Protein AF-A0AAJ8WJN7-F1 (afdb_monomer_lite)

Foldseek 3Di:
DVLVVCVVVVVNVVSVLLVQLLVQCVVQLADDPVVVVVDPPHHHDDPVVSVVSSVVRD

Sequence (58 aa):
MLKMLLRHMQWFEAADLIVKGMEGAIAAKTVTYDFERLMDGAKLLKCSEFGDAIIANM

InterPro domains:
  IPR004439 Isocitrate dehydrogenase NADP-dependent, dimeric, prokaryotic [PTHR43504] (3-58)
  IPR024084 Isopropylmalate dehydrogenase-like domain [PF00180] (4-54)

Secondary structure (DSSP, 8-state):
-HHHHHHHTT-HHHHHHHHHHHHHHHHTTEE-HHHHTTSTT-EE--HHHHHHHHHHT-

Organism: NCBI:txid904139

pLDDT: mean 86.93, std 5.01, range [62.28, 91.75]

Structure (mmCIF, N/CA/C/O backbone):
data_AF-A0AAJ8WJN7-F1
#
_entry.id   AF-A0AAJ8WJN7-F1
#
loop_
_atom_site.group_PDB
_atom_site.id
_atom_site.type_symbol
_atom_site.label_atom_id
_atom_site.label_alt_id
_atom_site.label_c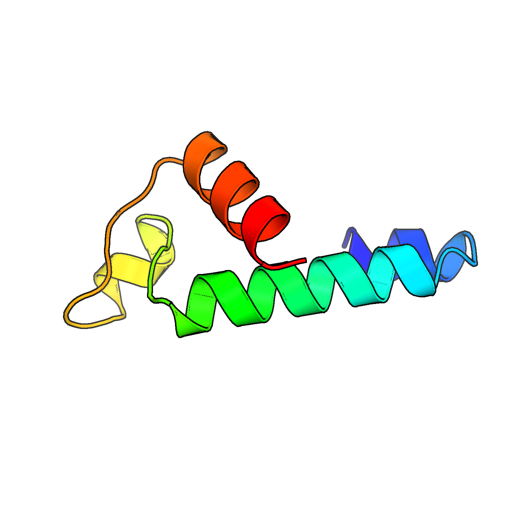omp_id
_atom_site.label_asym_id
_atom_site.label_entity_id
_atom_site.label_seq_id
_atom_site.pdbx_PDB_ins_code
_atom_site.Cartn_x
_atom_site.Cartn_y
_atom_site.Cartn_z
_atom_site.occupancy
_atom_site.B_iso_or_equiv
_atom_site.auth_seq_id
_atom_site.auth_comp_id
_atom_site.auth_asym_id
_atom_site.auth_atom_id
_atom_site.pdbx_PDB_model_num
ATOM 1 N N . MET A 1 1 ? -1.550 6.723 -11.920 1.00 62.28 1 MET A N 1
ATOM 2 C CA . MET A 1 1 ? -0.708 7.449 -12.901 1.00 62.28 1 MET A CA 1
ATOM 3 C C . MET A 1 1 ? 0.734 6.926 -12.940 1.00 62.28 1 MET A C 1
ATOM 5 O O . MET A 1 1 ? 1.207 6.625 -14.025 1.00 62.28 1 MET A O 1
ATOM 9 N N . LEU A 1 2 ? 1.396 6.710 -11.791 1.00 75.94 2 LEU A N 1
ATOM 10 C CA . LEU A 1 2 ? 2.790 6.228 -11.712 1.00 75.94 2 LEU A CA 1
ATOM 11 C C . LEU A 1 2 ? 3.059 4.895 -12.448 1.00 75.94 2 LEU A C 1
ATOM 13 O O . LEU A 1 2 ? 3.974 4.824 -13.259 1.00 75.94 2 LEU A O 1
ATOM 17 N N . LYS A 1 3 ? 2.212 3.870 -12.253 1.00 72.81 3 LYS A N 1
ATOM 18 C CA . LYS A 1 3 ? 2.294 2.580 -12.976 1.00 72.81 3 LYS A CA 1
ATOM 19 C C . LYS A 1 3 ? 2.301 2.749 -14.501 1.00 72.81 3 LYS A C 1
ATOM 21 O O . LYS A 1 3 ? 3.083 2.109 -15.194 1.00 72.81 3 LYS A O 1
ATOM 26 N N . MET A 1 4 ? 1.413 3.596 -15.028 1.00 78.38 4 MET A N 1
ATOM 27 C CA . MET A 1 4 ? 1.295 3.823 -16.473 1.00 78.38 4 MET A CA 1
ATOM 28 C C . MET A 1 4 ? 2.492 4.601 -17.027 1.00 78.38 4 MET A C 1
ATOM 30 O O . MET A 1 4 ? 2.946 4.291 -18.122 1.00 78.38 4 MET A O 1
ATOM 34 N N . LEU A 1 5 ? 3.048 5.538 -16.251 1.00 85.81 5 LEU A N 1
ATOM 35 C CA . LEU A 1 5 ? 4.266 6.265 -16.612 1.00 85.81 5 LEU A CA 1
ATOM 36 C C . LEU A 1 5 ? 5.493 5.341 -16.655 1.00 85.81 5 LEU A C 1
ATOM 38 O O . LEU A 1 5 ? 6.231 5.360 -17.634 1.00 85.81 5 LEU A O 1
ATOM 42 N N . LEU A 1 6 ? 5.669 4.473 -15.653 1.00 81.00 6 LEU A N 1
ATOM 43 C CA . LEU A 1 6 ? 6.764 3.494 -15.629 1.00 81.00 6 LEU A CA 1
ATOM 44 C C . LEU A 1 6 ? 6.686 2.518 -16.807 1.00 81.00 6 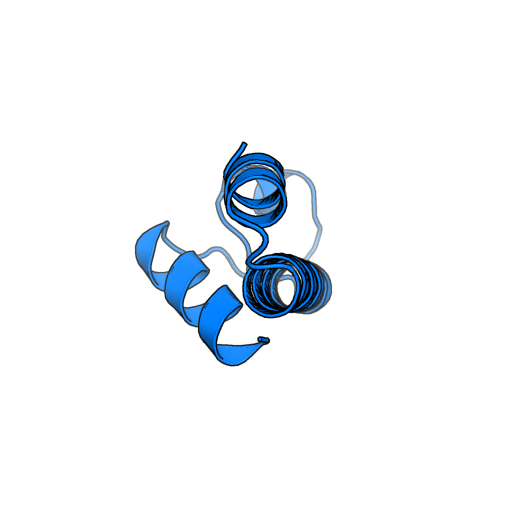LEU A C 1
ATOM 46 O O . LEU A 1 6 ? 7.686 2.280 -17.477 1.00 81.00 6 LEU A O 1
ATOM 50 N N . ARG A 1 7 ? 5.485 2.029 -17.136 1.00 80.00 7 ARG A N 1
ATOM 51 C CA . ARG A 1 7 ? 5.281 1.190 -18.327 1.00 80.00 7 ARG A CA 1
ATOM 52 C C . ARG A 1 7 ? 5.549 1.937 -19.634 1.00 80.00 7 ARG A C 1
ATOM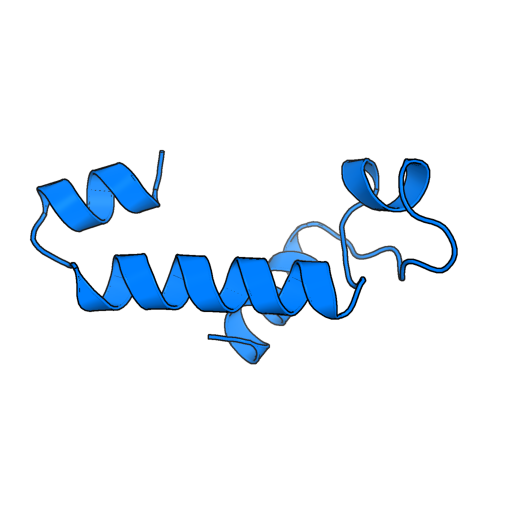 54 O O . ARG A 1 7 ? 6.065 1.333 -20.568 1.00 80.00 7 ARG A O 1
ATOM 61 N N . HIS A 1 8 ? 5.239 3.232 -19.704 1.00 83.50 8 HIS A N 1
ATOM 62 C CA . HIS A 1 8 ? 5.554 4.058 -20.872 1.00 83.50 8 HIS A CA 1
ATOM 63 C C . HIS A 1 8 ? 7.068 4.258 -21.053 1.00 83.50 8 HIS A C 1
ATOM 65 O O . HIS A 1 8 ? 7.553 4.220 -22.177 1.00 83.50 8 HIS A O 1
ATOM 71 N N . MET A 1 9 ? 7.825 4.366 -19.956 1.00 87.38 9 MET A N 1
ATOM 72 C CA . MET A 1 9 ? 9.299 4.383 -19.962 1.00 87.38 9 MET A CA 1
ATOM 73 C C . MET A 1 9 ? 9.930 2.988 -20.137 1.00 87.38 9 MET A C 1
ATOM 75 O O . MET A 1 9 ? 11.139 2.839 -19.989 1.00 87.38 9 MET A O 1
ATOM 79 N N . GLN A 1 10 ? 9.124 1.961 -20.430 1.00 88.56 10 GLN A N 1
ATOM 80 C CA . GLN A 1 10 ? 9.532 0.554 -20.531 1.00 88.56 10 GLN A CA 1
ATOM 81 C C . GLN A 1 10 ? 10.123 -0.045 -19.239 1.00 88.56 10 GLN A C 1
ATOM 83 O O . GLN A 1 10 ? 10.766 -1.091 -19.272 1.00 88.56 10 GLN A O 1
ATOM 88 N N . TRP A 1 11 ? 9.865 0.562 -18.079 1.00 90.44 11 TRP A N 1
ATOM 89 C CA . TRP A 1 11 ? 10.263 0.052 -16.761 1.00 90.44 11 TRP A CA 1
ATOM 90 C C . TRP A 1 11 ? 9.165 -0.840 -16.179 1.00 90.44 11 TRP A C 1
ATOM 92 O O . TRP A 1 11 ? 8.493 -0.500 -15.201 1.00 90.44 11 TRP A O 1
ATOM 102 N N . PHE A 1 12 ? 8.942 -1.981 -16.831 1.00 87.25 12 PHE A N 1
ATOM 103 C CA . PHE A 1 12 ? 7.863 -2.906 -16.481 1.00 87.25 12 PHE A CA 1
ATOM 104 C C . PHE A 1 12 ? 8.051 -3.528 -15.095 1.00 87.25 12 PHE A C 1
ATOM 106 O O . PHE A 1 12 ? 7.101 -3.564 -14.319 1.00 87.25 12 PHE A O 1
ATOM 113 N N . GLU A 1 13 ? 9.277 -3.923 -14.749 1.00 86.69 13 GLU A N 1
ATOM 114 C CA . GLU A 1 13 ? 9.586 -4.574 -13.469 1.00 86.69 13 GLU A CA 1
ATOM 115 C C . GLU A 1 13 ? 9.322 -3.635 -12.287 1.00 86.69 13 GLU A C 1
ATOM 117 O O . GLU A 1 13 ? 8.666 -4.015 -11.321 1.00 86.69 13 GLU A O 1
ATOM 122 N N . ALA A 1 14 ? 9.735 -2.368 -12.395 1.00 87.00 14 ALA A N 1
ATOM 123 C CA . ALA A 1 14 ? 9.446 -1.357 -11.381 1.00 87.00 14 ALA A CA 1
ATOM 124 C C . ALA A 1 14 ? 7.938 -1.083 -11.253 1.00 87.00 14 ALA A C 1
ATOM 126 O O . ALA A 1 14 ? 7.422 -0.907 -10.149 1.00 87.00 14 ALA A O 1
ATOM 127 N N . ALA A 1 15 ? 7.212 -1.059 -12.376 1.00 85.75 15 ALA A N 1
ATOM 128 C CA . ALA A 1 15 ? 5.764 -0.876 -12.359 1.00 85.75 15 ALA A CA 1
ATOM 129 C C . ALA A 1 15 ? 5.048 -2.035 -11.650 1.00 85.75 15 ALA A C 1
ATOM 131 O O . ALA A 1 15 ? 4.069 -1.795 -10.941 1.00 85.75 15 ALA A O 1
ATOM 132 N N . ASP A 1 16 ? 5.529 -3.263 -11.836 1.00 88.56 16 ASP A N 1
ATOM 133 C CA . ASP A 1 16 ? 4.946 -4.457 -11.229 1.00 88.56 16 ASP A CA 1
ATOM 134 C C . ASP A 1 16 ? 5.306 -4.569 -9.737 1.00 88.56 16 ASP A C 1
ATOM 136 O O . ASP A 1 16 ? 4.428 -4.888 -8.934 1.00 88.56 16 ASP A O 1
ATOM 140 N N . LEU A 1 17 ? 6.522 -4.180 -9.333 1.00 90.44 17 LEU A N 1
ATOM 141 C CA . LEU A 1 17 ? 6.914 -4.085 -7.917 1.00 90.44 17 LEU A CA 1
ATOM 142 C C . LEU A 1 17 ? 6.045 -3.091 -7.135 1.00 90.44 17 LEU A C 1
ATOM 144 O O . LEU A 1 17 ? 5.577 -3.405 -6.044 1.00 90.44 17 LEU A O 1
ATOM 148 N N . ILE A 1 18 ? 5.756 -1.915 -7.702 1.00 88.50 18 ILE A N 1
ATOM 149 C CA . ILE A 1 18 ? 4.879 -0.932 -7.043 1.00 88.50 18 ILE A CA 1
ATOM 150 C C . ILE A 1 18 ? 3.453 -1.470 -6.883 1.00 88.50 18 ILE A C 1
ATOM 152 O O . ILE A 1 18 ? 2.806 -1.212 -5.868 1.00 88.50 18 ILE A O 1
ATOM 156 N N . VAL A 1 19 ? 2.947 -2.209 -7.874 1.00 89.69 19 VAL A N 1
ATOM 157 C CA . VAL A 1 19 ? 1.617 -2.831 -7.790 1.00 89.69 19 VAL A CA 1
ATOM 158 C C . VAL A 1 19 ? 1.594 -3.868 -6.678 1.00 89.69 19 VAL A C 1
ATOM 160 O O . VAL A 1 19 ? 0.712 -3.808 -5.826 1.00 89.69 19 VAL A O 1
ATOM 163 N N . LYS A 1 20 ? 2.595 -4.748 -6.644 1.00 91.56 20 LYS A N 1
ATOM 164 C CA . LYS A 1 20 ? 2.722 -5.787 -5.624 1.00 91.56 20 LYS A CA 1
ATOM 165 C C . LYS A 1 20 ? 2.843 -5.199 -4.215 1.00 91.56 20 LYS A C 1
ATOM 167 O O . LYS A 1 20 ? 2.114 -5.621 -3.321 1.00 91.56 20 LYS A O 1
ATOM 172 N N . GLY A 1 21 ? 3.679 -4.175 -4.030 1.00 91.50 21 GLY A N 1
ATOM 173 C CA . GLY A 1 21 ? 3.820 -3.491 -2.743 1.00 91.50 21 GLY A CA 1
ATOM 174 C C . GLY A 1 21 ? 2.522 -2.836 -2.272 1.00 91.50 21 GLY A C 1
ATOM 175 O O . GLY A 1 21 ? 2.174 -2.902 -1.093 1.00 91.50 21 GLY A O 1
ATOM 176 N N . MET A 1 22 ? 1.757 -2.253 -3.198 1.00 89.44 22 MET A N 1
ATOM 177 C CA . MET A 1 22 ? 0.471 -1.638 -2.876 1.00 89.44 22 MET A CA 1
ATOM 178 C C . MET A 1 22 ? -0.603 -2.679 -2.538 1.00 89.44 22 MET A C 1
ATOM 180 O O . MET A 1 22 ? -1.339 -2.497 -1.570 1.00 89.44 22 MET A O 1
ATOM 184 N N . GLU A 1 23 ? -0.668 -3.786 -3.280 1.00 90.56 23 GLU A N 1
ATOM 185 C CA . GLU A 1 23 ? -1.557 -4.913 -2.971 1.00 90.56 23 GLU A CA 1
ATOM 186 C C . GLU A 1 23 ? -1.229 -5.529 -1.603 1.00 90.56 23 GLU A C 1
ATOM 188 O O . GLU A 1 23 ? -2.140 -5.767 -0.809 1.00 90.56 23 GLU A O 1
ATOM 193 N N . GLY A 1 24 ? 0.058 -5.708 -1.284 1.00 91.75 24 GLY A N 1
ATOM 194 C CA . GLY A 1 24 ? 0.508 -6.220 0.012 1.00 91.75 24 GLY A CA 1
ATOM 195 C C . GLY A 1 24 ? 0.156 -5.296 1.181 1.00 91.75 24 GLY A C 1
ATOM 196 O O . GLY A 1 24 ? -0.404 -5.755 2.177 1.00 91.75 24 GLY A O 1
ATOM 197 N N . ALA A 1 25 ? 0.388 -3.985 1.047 1.00 89.88 25 ALA A N 1
ATOM 198 C CA . ALA A 1 25 ? 0.046 -3.011 2.087 1.00 89.88 25 ALA A CA 1
ATOM 199 C C . ALA A 1 25 ? -1.473 -2.941 2.359 1.00 89.88 25 ALA A C 1
ATOM 201 O O . ALA A 1 25 ? -1.898 -2.847 3.515 1.00 89.88 25 ALA A O 1
ATOM 202 N N . ILE A 1 26 ? -2.299 -3.036 1.309 1.00 87.94 26 ILE A N 1
ATOM 203 C CA . ILE A 1 26 ? -3.765 -3.070 1.435 1.00 87.94 26 ILE A CA 1
ATOM 204 C C . ILE A 1 26 ? -4.228 -4.395 2.062 1.00 87.94 26 ILE A C 1
ATOM 206 O O . ILE A 1 26 ? -5.075 -4.381 2.957 1.00 87.94 26 ILE A O 1
ATOM 210 N N . ALA A 1 27 ? -3.656 -5.533 1.653 1.00 88.94 27 ALA A N 1
ATOM 211 C CA . ALA A 1 27 ? -3.981 -6.848 2.214 1.00 88.94 27 ALA A CA 1
ATOM 212 C C . ALA A 1 27 ? -3.599 -6.967 3.700 1.00 88.94 27 ALA A C 1
ATOM 214 O O . ALA A 1 27 ? -4.342 -7.555 4.486 1.00 88.94 27 ALA A O 1
ATOM 215 N N . ALA A 1 28 ? -2.487 -6.343 4.102 1.00 88.94 28 ALA A N 1
ATOM 216 C CA . ALA A 1 28 ? -2.063 -6.225 5.497 1.00 88.94 28 ALA A CA 1
ATOM 217 C C . ALA A 1 28 ? -2.947 -5.274 6.328 1.00 88.94 28 ALA A C 1
ATOM 219 O O . ALA A 1 28 ? -2.727 -5.124 7.531 1.00 88.94 28 ALA A O 1
ATOM 220 N N . LYS A 1 29 ? -3.938 -4.621 5.701 1.00 89.12 29 LYS A N 1
ATOM 221 C CA . LYS A 1 29 ? -4.807 -3.599 6.299 1.00 89.12 29 LYS A CA 1
ATOM 222 C C . LYS A 1 29 ? -4.029 -2.449 6.954 1.00 89.12 29 LYS A C 1
ATOM 224 O O . LYS A 1 29 ? -4.528 -1.810 7.876 1.00 89.12 29 LYS A O 1
ATOM 229 N N . THR A 1 30 ? -2.808 -2.178 6.501 1.00 88.81 30 THR A N 1
ATOM 230 C CA . THR A 1 30 ? -1.979 -1.059 6.965 1.00 88.81 30 THR A CA 1
ATOM 231 C C . THR A 1 30 ? -2.116 0.079 5.971 1.00 88.81 30 THR A C 1
ATOM 233 O O . THR A 1 30 ? -1.408 0.121 4.967 1.00 88.81 30 THR A O 1
ATOM 236 N N . VAL A 1 31 ? -3.078 0.963 6.207 1.00 89.56 31 VAL A N 1
ATOM 237 C CA . VAL A 1 31 ? -3.563 1.899 5.189 1.00 89.56 31 VAL A CA 1
ATOM 238 C C . VAL A 1 31 ? -3.757 3.299 5.760 1.00 89.56 31 VAL A C 1
ATOM 240 O O . VAL A 1 31 ? -3.815 3.505 6.972 1.00 89.56 31 VAL A O 1
ATOM 243 N N . THR A 1 32 ? -3.834 4.291 4.878 1.00 91.06 32 THR A N 1
ATOM 244 C CA . THR A 1 32 ? -4.130 5.672 5.265 1.00 91.06 32 THR A CA 1
ATOM 245 C C . THR A 1 32 ? -5.600 5.849 5.657 1.00 91.06 32 THR A C 1
ATOM 247 O O . THR A 1 32 ? -6.449 4.998 5.384 1.00 91.06 32 THR A O 1
ATOM 250 N N . TYR A 1 33 ? -5.902 6.998 6.269 1.00 86.88 33 TYR A N 1
ATOM 251 C CA . TYR A 1 33 ? -7.232 7.376 6.768 1.00 86.88 33 TYR A CA 1
ATOM 252 C C . TYR A 1 33 ? -8.381 7.130 5.778 1.00 86.88 33 TYR A C 1
ATOM 254 O O . TYR A 1 33 ? -9.467 6.708 6.169 1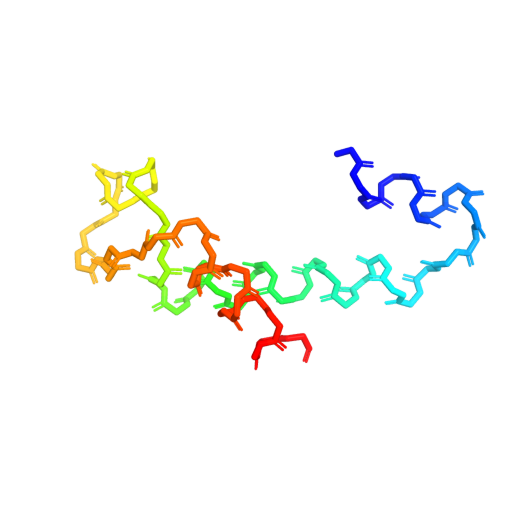.00 86.88 33 TYR A O 1
ATOM 262 N N . ASP A 1 34 ? -8.143 7.356 4.484 1.00 87.19 34 ASP A N 1
ATOM 263 C CA . ASP A 1 34 ? -9.169 7.196 3.452 1.00 87.19 34 ASP A CA 1
ATOM 264 C C . ASP A 1 34 ? -9.685 5.760 3.317 1.00 87.19 34 ASP A C 1
ATOM 266 O O . ASP A 1 34 ? -10.866 5.574 3.009 1.00 87.19 34 ASP A O 1
ATOM 270 N N . PHE A 1 35 ? -8.818 4.773 3.554 1.00 84.19 35 PHE A N 1
ATOM 271 C CA . PHE A 1 35 ? -9.148 3.349 3.511 1.00 84.19 35 PHE A CA 1
ATOM 272 C C . PHE A 1 35 ? -9.542 2.809 4.880 1.00 84.19 35 PHE A C 1
A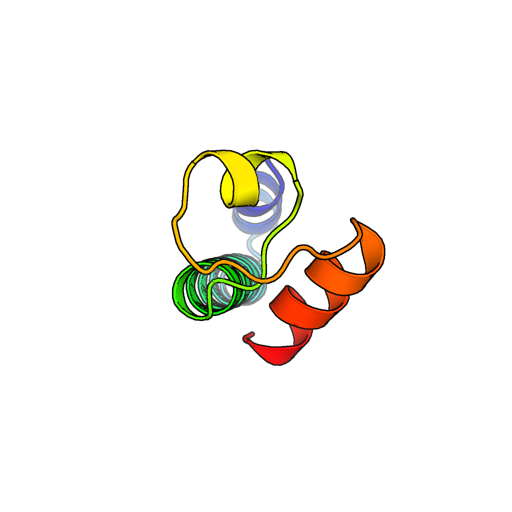TOM 274 O O . PHE A 1 35 ? -10.443 1.981 4.960 1.00 84.19 35 PHE A O 1
ATOM 281 N N . GLU A 1 36 ? -8.902 3.282 5.949 1.00 88.31 36 GLU A N 1
ATOM 282 C CA . GLU A 1 36 ? -9.180 2.816 7.309 1.00 88.31 36 GLU A CA 1
ATOM 283 C C . GLU A 1 36 ? -10.644 3.060 7.700 1.00 88.31 36 GLU A C 1
ATOM 285 O O . GLU A 1 36 ? -11.311 2.139 8.160 1.00 88.31 36 GLU A O 1
ATOM 290 N N . ARG A 1 37 ? -11.218 4.214 7.342 1.00 88.25 37 ARG A N 1
ATOM 291 C CA . ARG A 1 37 ? -12.651 4.495 7.561 1.00 88.25 37 ARG A CA 1
ATOM 292 C C . ARG A 1 37 ? -13.622 3.576 6.799 1.00 88.25 37 ARG A C 1
ATOM 294 O O . ARG A 1 37 ? -14.819 3.604 7.070 1.00 88.25 37 ARG A O 1
ATOM 301 N N . LEU A 1 38 ? -13.141 2.841 5.794 1.00 87.75 38 LEU A N 1
ATOM 302 C CA . LEU A 1 38 ? -13.926 1.905 4.980 1.00 87.75 38 LEU A CA 1
ATOM 303 C C . LEU A 1 38 ? -13.617 0.436 5.323 1.00 87.75 38 LEU A C 1
ATOM 305 O O . LEU A 1 38 ? -14.226 -0.460 4.737 1.00 87.75 38 LEU A O 1
ATOM 309 N N . MET A 1 39 ? -12.670 0.174 6.231 1.00 85.12 39 MET A N 1
ATOM 310 C CA . MET A 1 39 ? -12.169 -1.164 6.543 1.00 85.12 39 MET A CA 1
ATOM 311 C C . MET A 1 39 ? -12.150 -1.408 8.053 1.00 85.12 39 MET A C 1
ATOM 313 O O . MET A 1 39 ? -11.374 -0.800 8.784 1.00 85.12 39 MET A O 1
ATOM 317 N N . ASP A 1 40 ? -12.920 -2.391 8.520 1.00 82.88 40 ASP A N 1
ATOM 318 C CA . ASP A 1 40 ? -12.881 -2.782 9.930 1.00 82.88 40 ASP A CA 1
ATOM 319 C C . ASP A 1 40 ? -11.549 -3.456 10.310 1.00 82.88 40 ASP A C 1
ATOM 321 O O . ASP A 1 40 ? -11.082 -4.425 9.680 1.00 82.88 40 ASP A O 1
ATOM 325 N N . GLY A 1 41 ? -10.950 -2.941 11.389 1.00 83.50 41 GLY A N 1
ATOM 326 C CA . GLY A 1 41 ? -9.701 -3.436 11.971 1.00 83.50 41 GLY A CA 1
ATOM 327 C C . GLY A 1 41 ? -8.445 -3.074 11.176 1.00 83.50 41 GLY A C 1
ATOM 328 O O . GLY A 1 41 ? -7.443 -3.785 11.274 1.00 83.50 41 GLY A O 1
ATOM 329 N N . ALA A 1 42 ? -8.496 -2.023 10.358 1.00 86.81 42 ALA A N 1
ATOM 330 C CA . ALA A 1 42 ? -7.326 -1.512 9.661 1.00 86.81 42 ALA A CA 1
ATOM 331 C C . ALA A 1 42 ? -6.437 -0.661 10.580 1.00 86.81 42 ALA A C 1
ATOM 333 O O . ALA A 1 42 ? -6.905 0.062 11.457 1.00 86.81 42 ALA A O 1
ATOM 334 N N . LYS A 1 43 ? -5.122 -0.756 10.383 1.00 87.62 43 LYS A N 1
ATOM 335 C CA . LYS A 1 43 ? -4.136 0.056 11.093 1.00 87.62 43 LYS A CA 1
ATOM 336 C C . LYS A 1 43 ? -3.936 1.362 10.333 1.00 87.62 43 LYS A C 1
ATOM 338 O O . LYS A 1 43 ? -3.376 1.350 9.236 1.00 87.62 43 LYS A O 1
ATOM 343 N N . LEU A 1 44 ? -4.357 2.465 10.948 1.00 90.06 44 LEU A N 1
ATOM 344 C CA . LEU A 1 44 ? -4.164 3.814 10.428 1.00 90.06 44 LEU A CA 1
ATOM 345 C C . LEU A 1 44 ? -2.671 4.169 10.359 1.00 90.06 44 LEU A C 1
ATOM 347 O O . LEU A 1 44 ? -1.979 4.155 11.379 1.00 90.06 44 LEU A O 1
ATOM 351 N N . LEU A 1 45 ? -2.197 4.526 9.165 1.00 91.25 45 LEU A N 1
ATOM 352 C CA . LEU A 1 45 ? -0.842 5.019 8.911 1.00 91.25 45 LEU A CA 1
ATOM 353 C C . LEU A 1 45 ? -0.848 6.441 8.343 1.00 91.25 45 LEU A C 1
ATOM 355 O O . LEU A 1 45 ? -1.780 6.861 7.647 1.00 91.25 45 LEU A O 1
ATOM 359 N N . LYS A 1 46 ? 0.235 7.182 8.594 1.00 89.88 46 LYS A N 1
ATOM 360 C CA . LYS A 1 46 ? 0.516 8.446 7.899 1.00 89.88 46 LYS A CA 1
ATOM 361 C C . LYS A 1 46 ? 0.939 8.185 6.454 1.00 89.88 46 LYS A C 1
ATOM 363 O O . LYS A 1 46 ? 1.379 7.098 6.100 1.00 89.88 46 LYS A O 1
ATOM 368 N N . CYS A 1 47 ? 0.871 9.223 5.621 1.00 86.12 47 CYS A N 1
ATOM 369 C CA . CYS A 1 47 ? 1.218 9.134 4.199 1.00 86.12 47 CYS A CA 1
ATOM 370 C C . CYS A 1 47 ? 2.659 8.630 3.962 1.00 86.12 47 CYS A C 1
ATOM 372 O O . CYS A 1 47 ? 2.888 7.809 3.080 1.00 86.12 47 CYS A O 1
ATOM 374 N N . SER A 1 48 ? 3.617 9.063 4.791 1.00 88.44 48 SER A N 1
ATOM 375 C CA . SER A 1 48 ? 5.007 8.591 4.737 1.00 88.44 48 SER A CA 1
ATOM 376 C C . SER A 1 48 ? 5.148 7.129 5.169 1.00 88.44 48 SER A C 1
ATOM 378 O O . SER A 1 48 ? 5.775 6.343 4.473 1.00 88.44 48 SER A O 1
ATOM 380 N N . GLU A 1 49 ? 4.493 6.749 6.268 1.00 90.69 49 GLU A N 1
ATOM 381 C CA . GLU A 1 49 ? 4.526 5.383 6.810 1.00 90.69 49 GLU A CA 1
ATOM 382 C C . GLU A 1 49 ? 3.843 4.384 5.869 1.00 90.69 49 GLU A C 1
ATOM 384 O O . GLU A 1 49 ? 4.232 3.222 5.792 1.00 90.69 49 GLU A O 1
ATOM 389 N N . PHE A 1 50 ? 2.831 4.832 5.123 1.00 89.31 50 PHE A N 1
ATOM 390 C CA . PHE A 1 50 ? 2.212 4.034 4.074 1.00 89.31 50 PHE A CA 1
ATOM 391 C C . PHE A 1 50 ? 3.171 3.804 2.900 1.00 89.31 50 PHE A C 1
ATOM 393 O O . PHE A 1 50 ? 3.219 2.703 2.362 1.00 89.31 50 PHE A O 1
ATOM 400 N N . GLY A 1 51 ? 3.986 4.802 2.544 1.00 89.06 51 GLY A N 1
ATOM 401 C CA . GLY A 1 51 ? 5.081 4.632 1.586 1.00 89.06 51 GLY A CA 1
ATOM 402 C C . GLY A 1 51 ? 6.080 3.562 2.035 1.00 89.06 51 GLY A C 1
ATOM 403 O O . GLY A 1 51 ? 6.400 2.665 1.257 1.00 89.06 51 GLY A O 1
ATOM 404 N N . ASP A 1 52 ? 6.488 3.596 3.305 1.00 91.38 52 ASP A N 1
ATOM 405 C CA . ASP A 1 52 ? 7.373 2.579 3.888 1.00 91.38 52 ASP A CA 1
ATOM 406 C C . ASP A 1 52 ? 6.718 1.188 3.897 1.00 91.38 52 ASP A C 1
ATOM 408 O O . ASP A 1 52 ? 7.369 0.190 3.588 1.00 91.38 52 ASP A O 1
ATOM 412 N N . ALA A 1 53 ? 5.413 1.112 4.181 1.00 90.00 53 ALA A N 1
ATOM 413 C CA . ALA A 1 53 ? 4.657 -0.137 4.128 1.00 90.00 53 ALA A CA 1
ATOM 414 C C . ALA A 1 53 ? 4.583 -0.711 2.705 1.00 90.00 53 ALA A C 1
ATOM 416 O O . ALA A 1 53 ? 4.709 -1.922 2.536 1.00 9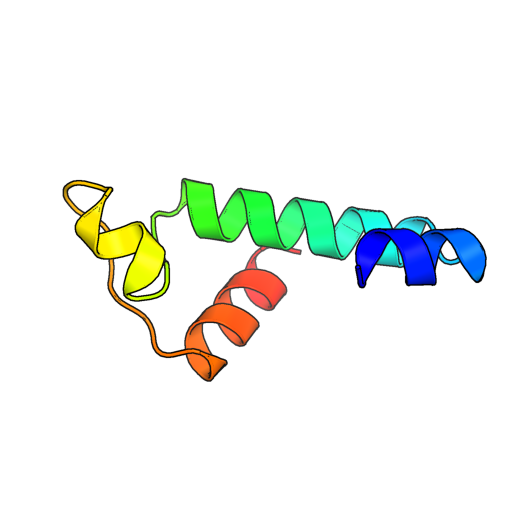0.00 53 ALA A O 1
ATOM 417 N N . ILE A 1 54 ? 4.424 0.133 1.680 1.00 89.56 54 ILE A N 1
ATOM 418 C CA . ILE A 1 54 ? 4.478 -0.306 0.280 1.00 89.56 54 ILE A CA 1
ATOM 419 C C . ILE A 1 54 ? 5.871 -0.859 -0.025 1.00 89.56 54 ILE A C 1
ATOM 421 O O . ILE A 1 54 ? 5.960 -1.963 -0.550 1.00 89.56 54 ILE A O 1
ATOM 425 N N . ILE A 1 55 ? 6.939 -0.134 0.331 1.00 89.75 55 ILE A N 1
ATOM 426 C CA . ILE A 1 55 ? 8.333 -0.557 0.100 1.00 89.75 55 ILE A CA 1
ATOM 427 C C . ILE A 1 55 ? 8.625 -1.897 0.788 1.00 89.75 55 ILE A C 1
ATOM 429 O O . ILE A 1 55 ? 9.237 -2.772 0.182 1.00 89.75 55 ILE A O 1
ATOM 433 N N . ALA A 1 56 ? 8.144 -2.095 2.017 1.00 89.94 56 ALA A N 1
ATOM 434 C CA . ALA A 1 56 ? 8.306 -3.348 2.754 1.00 89.94 56 ALA A CA 1
ATOM 435 C C . ALA A 1 56 ? 7.574 -4.547 2.118 1.00 89.94 56 ALA A C 1
ATOM 437 O O . ALA A 1 56 ? 7.918 -5.689 2.414 1.00 89.94 56 ALA A O 1
ATOM 438 N N . ASN A 1 57 ? 6.573 -4.297 1.267 1.00 87.06 57 ASN A N 1
ATOM 439 C CA . ASN A 1 57 ? 5.779 -5.322 0.584 1.00 87.06 57 ASN A CA 1
ATOM 440 C C . ASN A 1 57 ? 6.121 -5.482 -0.915 1.00 87.06 57 ASN A C 1
ATOM 442 O O . ASN A 1 57 ? 5.470 -6.285 -1.592 1.00 87.06 57 ASN A O 1
ATOM 446 N N . MET A 1 58 ? 7.091 -4.720 -1.449 1.00 82.19 58 MET A N 1
ATOM 447 C CA . MET A 1 58 ? 7.530 -4.829 -2.855 1.00 82.19 58 MET A CA 1
ATOM 448 C C . MET A 1 58 ? 8.167 -6.191 -3.161 1.00 82.19 58 MET A C 1
ATOM 450 O O . MET A 1 58 ? 8.855 -6.782 -2.305 1.00 82.19 58 MET A O 1
#

Radius of gyration: 12.36 Å; chains: 1; bounding box: 24×16×33 Å